Protein AF-A0A6N8NT09-F1 (afdb_monomer_lite)

Foldseek 3Di:
DPVCPPDNPQLQLVLLLLLLVLLV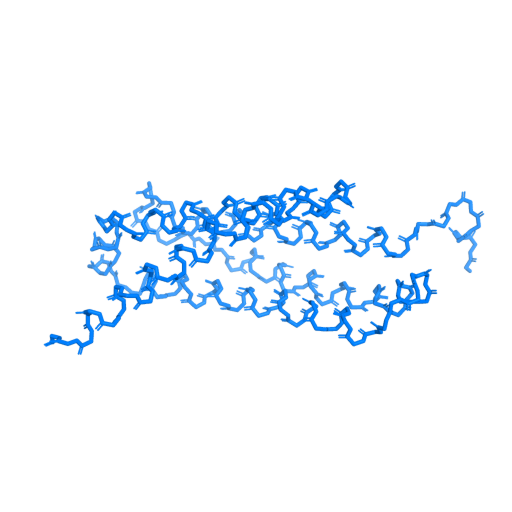LLLVLLCQLLPLPDQAGDDCVVSLVVSLVSLVVSLVSLVSNCVRVVPDSVVVVVVSVVSNVSSVVSVVVSCQCRVDSVSVVVCSPDPLNVVVSVLVSVLSVLSSVCSNVVNCVSNVVCVVVVVVSVVVVVVVVVVVVVD

Sequence (163 aa):
MLFTGIWPQRAFIHWRIQLAKSLTEYNRVYQSAFSPNLLERPRLESHLQKLLTDAVKMRGLIAPASKETRIPKSIYEGIQTINRNLVCMLELQINAYWATRPSHFVLLNAQKLRDTQHMMRQILLSLVHALYEGNPQPVFANTEKLNDAVEELRQLLNNHHDL

Radius of gyration: 18.52 Å; chains: 1; bounding box: 38×37×59 Å

Secondary structure (DSSP, 8-state):
--TTSS----HHHHHHHHHHHHHHHHHHHHHHHT-TT-SS----HHHHHHHHHHHHHHGGGHHHHHHHH---HHHHHHHHHHHHHHHHHHHHHHHHHTS-HHHHHHHHH-HHHHHHHHHHHHHHHHHHHHHHH---HHHHHHHHHHHHHHHHHHHHHHHTT--

pLDDT: mean 83.49, std 13.19, range [39.84, 96.25]

Structure (mmCIF, N/CA/C/O backbone):
data_AF-A0A6N8NT09-F1
#
_entry.id   AF-A0A6N8NT09-F1
#
loop_
_atom_site.group_PDB
_atom_site.id
_atom_site.type_symbol
_atom_site.label_atom_id
_atom_site.label_alt_id
_atom_site.label_comp_id
_atom_site.label_asym_id
_atom_site.label_entity_id
_atom_site.label_seq_id
_atom_site.pdbx_PDB_ins_code
_atom_site.Cartn_x
_atom_site.Cartn_y
_atom_site.Cartn_z
_atom_site.occupancy
_atom_site.B_iso_or_equiv
_atom_site.auth_seq_id
_atom_site.auth_comp_id
_atom_site.auth_asym_id
_atom_site.auth_atom_id
_atom_site.pdbx_PDB_model_num
ATOM 1 N N . MET A 1 1 ? 2.120 9.663 -33.295 1.00 49.56 1 MET A N 1
ATOM 2 C CA . MET A 1 1 ? 2.899 9.757 -32.037 1.00 49.56 1 MET A CA 1
ATOM 3 C C . MET A 1 1 ? 3.827 10.977 -32.090 1.00 49.56 1 MET A C 1
ATOM 5 O O . MET A 1 1 ? 5.020 10.815 -32.279 1.00 49.56 1 MET A O 1
ATOM 9 N N . LEU A 1 2 ? 3.292 12.200 -31.983 1.00 46.50 2 LEU A N 1
ATOM 10 C CA . LEU A 1 2 ? 4.071 13.449 -32.136 1.00 46.50 2 LEU A CA 1
ATOM 11 C C . LEU A 1 2 ? 4.370 14.173 -30.808 1.00 46.50 2 LEU A C 1
ATOM 13 O O . LEU A 1 2 ? 5.172 15.096 -30.780 1.00 46.50 2 LEU A O 1
ATOM 17 N N . PHE A 1 3 ? 3.803 13.717 -29.686 1.00 40.66 3 PHE A N 1
ATOM 18 C CA . PHE A 1 3 ? 4.023 14.319 -28.362 1.00 40.66 3 PHE A CA 1
ATOM 19 C C . PHE A 1 3 ? 5.158 13.677 -27.543 1.00 40.66 3 PHE A C 1
ATOM 21 O O . PHE A 1 3 ? 5.385 14.064 -26.404 1.00 40.66 3 PHE A O 1
ATOM 28 N N . THR A 1 4 ? 5.914 12.731 -28.110 1.00 54.22 4 THR A N 1
ATOM 29 C CA . THR A 1 4 ? 7.105 12.146 -27.459 1.00 54.22 4 THR A CA 1
ATOM 30 C C . THR A 1 4 ? 8.398 12.920 -27.744 1.00 54.22 4 THR A C 1
ATOM 32 O O . THR A 1 4 ? 9.451 12.520 -27.260 1.00 54.22 4 THR A O 1
ATOM 35 N N . GLY A 1 5 ? 8.341 13.996 -28.541 1.00 42.81 5 GLY A N 1
ATOM 36 C CA . GLY A 1 5 ? 9.525 14.721 -29.019 1.00 42.81 5 GLY A CA 1
ATOM 37 C C . GLY A 1 5 ? 9.899 15.992 -28.251 1.00 42.81 5 GLY A C 1
ATOM 38 O O . GLY A 1 5 ? 11.040 16.420 -28.352 1.00 42.81 5 GLY A O 1
ATOM 39 N N . ILE A 1 6 ? 8.981 16.601 -27.489 1.00 52.00 6 ILE A N 1
ATOM 40 C CA . ILE A 1 6 ? 9.226 17.932 -26.890 1.00 52.00 6 ILE A CA 1
ATOM 41 C C . ILE A 1 6 ? 9.516 17.851 -25.385 1.00 52.00 6 ILE A C 1
ATOM 43 O O . ILE A 1 6 ? 10.231 18.691 -24.861 1.00 52.00 6 ILE A O 1
ATOM 47 N N . TRP A 1 7 ? 9.081 16.787 -24.708 1.00 44.59 7 TRP A N 1
ATOM 48 C CA . TRP A 1 7 ? 9.544 16.402 -23.372 1.00 44.59 7 TRP A CA 1
ATOM 49 C C . TRP A 1 7 ? 9.287 14.897 -23.232 1.00 44.59 7 TRP A C 1
ATOM 51 O O . TRP A 1 7 ? 8.123 14.505 -23.113 1.00 44.59 7 TRP A O 1
ATOM 61 N N . PRO A 1 8 ? 10.298 14.012 -23.275 1.00 51.16 8 PRO A N 1
ATOM 62 C CA . PRO A 1 8 ? 10.059 12.628 -22.911 1.00 51.16 8 PRO A CA 1
ATOM 63 C C . PRO A 1 8 ? 9.730 12.637 -21.418 1.00 51.16 8 PRO A C 1
ATOM 65 O O . PRO A 1 8 ? 10.624 12.756 -20.581 1.00 51.16 8 PRO A O 1
ATOM 68 N N . GLN A 1 9 ? 8.443 12.568 -21.062 1.00 60.38 9 GLN A N 1
ATOM 69 C CA . GLN A 1 9 ? 8.066 12.221 -19.698 1.00 60.38 9 GLN A CA 1
ATOM 70 C C . GLN A 1 9 ? 8.727 10.876 -19.418 1.00 60.38 9 GLN A C 1
ATOM 72 O O . GLN A 1 9 ? 8.318 9.850 -19.962 1.00 60.38 9 GLN A O 1
ATOM 77 N N . ARG A 1 10 ? 9.808 10.909 -18.636 1.00 84.00 10 ARG A N 1
ATOM 78 C CA . ARG A 1 10 ? 10.572 9.726 -18.259 1.00 84.00 10 ARG A CA 1
ATOM 79 C C . ARG A 1 10 ? 9.601 8.731 -17.643 1.00 84.00 10 ARG A C 1
ATOM 81 O O . ARG A 1 10 ? 8.986 9.020 -16.613 1.00 84.00 10 ARG A O 1
ATOM 88 N N . ALA A 1 11 ? 9.419 7.593 -18.303 1.00 89.00 11 ALA A N 1
ATOM 89 C CA . ALA A 1 11 ? 8.453 6.580 -17.910 1.00 89.00 11 ALA A CA 1
ATOM 90 C C . ALA A 1 11 ? 8.736 6.093 -16.489 1.00 89.00 11 ALA A C 1
ATOM 92 O O . ALA A 1 11 ? 7.806 5.857 -15.720 1.00 89.00 11 ALA A O 1
ATOM 93 N N . PHE A 1 12 ? 10.015 6.032 -16.111 1.00 90.06 12 PHE A N 1
ATOM 94 C CA . PHE A 1 12 ? 10.424 5.721 -14.749 1.00 90.06 12 PHE A CA 1
ATOM 95 C C . PHE A 1 12 ? 9.987 6.774 -13.724 1.00 90.06 12 PHE A C 1
ATOM 97 O O . PHE A 1 12 ? 9.452 6.418 -12.673 1.00 90.06 12 PHE A O 1
ATOM 104 N N . ILE A 1 13 ? 10.173 8.064 -14.023 1.00 90.94 13 ILE A N 1
ATOM 105 C CA . ILE A 1 13 ? 9.741 9.154 -13.134 1.00 90.94 13 ILE A CA 1
ATOM 106 C C . ILE A 1 13 ? 8.218 9.136 -12.997 1.00 90.94 13 ILE A C 1
ATOM 108 O O . ILE A 1 13 ? 7.698 9.218 -11.885 1.00 90.94 13 ILE A O 1
ATOM 112 N N . HIS A 1 14 ? 7.497 8.958 -14.105 1.00 91.31 14 HIS A N 1
ATOM 113 C CA . HIS A 1 14 ? 6.042 8.868 -14.075 1.00 91.31 14 HIS A CA 1
ATOM 114 C C . HIS A 1 14 ? 5.566 7.669 -13.243 1.00 91.31 14 HIS A C 1
ATOM 116 O O . HIS A 1 14 ? 4.681 7.828 -12.403 1.00 91.31 14 HIS A O 1
ATOM 122 N N . TRP A 1 15 ? 6.186 6.497 -13.409 1.00 93.56 15 TRP A N 1
ATOM 123 C CA . TRP A 1 15 ? 5.866 5.303 -12.624 1.00 93.56 15 TRP A CA 1
ATOM 124 C C . TRP A 1 15 ? 6.101 5.527 -11.124 1.00 93.56 15 TRP A C 1
ATOM 126 O O . TRP A 1 15 ? 5.220 5.233 -10.317 1.00 93.56 15 TRP A O 1
ATOM 136 N N . ARG A 1 16 ? 7.238 6.127 -10.747 1.00 93.12 16 ARG A N 1
ATOM 137 C CA . ARG A 1 16 ? 7.547 6.470 -9.349 1.00 93.12 16 ARG A CA 1
ATOM 138 C C . ARG A 1 16 ? 6.539 7.444 -8.745 1.00 93.12 16 ARG A C 1
ATOM 140 O O . ARG A 1 16 ? 6.078 7.222 -7.630 1.00 93.12 16 ARG A O 1
ATOM 147 N N . ILE A 1 17 ? 6.172 8.493 -9.481 1.00 92.62 17 ILE A N 1
ATOM 148 C CA . ILE A 1 17 ? 5.176 9.476 -9.033 1.00 92.62 17 ILE A CA 1
ATOM 149 C C . ILE A 1 17 ? 3.800 8.819 -8.878 1.00 92.62 17 ILE A C 1
ATOM 151 O O . ILE A 1 17 ? 3.100 9.106 -7.910 1.00 92.62 17 ILE A O 1
ATOM 155 N N . GLN A 1 18 ? 3.396 7.935 -9.797 1.00 93.19 18 GLN A N 1
ATOM 156 C CA . GLN A 1 18 ? 2.137 7.200 -9.652 1.00 93.19 18 GLN A CA 1
ATOM 157 C C . GLN A 1 18 ? 2.155 6.294 -8.416 1.00 93.19 18 GLN A C 1
ATOM 159 O O . GLN A 1 18 ? 1.188 6.306 -7.659 1.00 93.19 18 GLN A O 1
ATOM 164 N N . LEU A 1 19 ? 3.267 5.602 -8.144 1.00 94.50 19 LEU A N 1
ATOM 165 C CA . LEU A 1 19 ? 3.412 4.789 -6.934 1.00 94.50 19 LEU A CA 1
ATOM 166 C C . LEU A 1 19 ? 3.325 5.641 -5.661 1.00 94.50 19 LEU A C 1
ATOM 168 O O . LEU A 1 19 ? 2.614 5.279 -4.726 1.00 94.50 19 LEU A O 1
ATOM 172 N N . ALA A 1 20 ? 3.990 6.799 -5.643 1.00 94.06 20 ALA A N 1
ATOM 173 C CA . ALA A 1 20 ? 3.922 7.735 -4.523 1.00 94.06 20 ALA A CA 1
ATOM 174 C C . ALA A 1 20 ? 2.487 8.237 -4.291 1.00 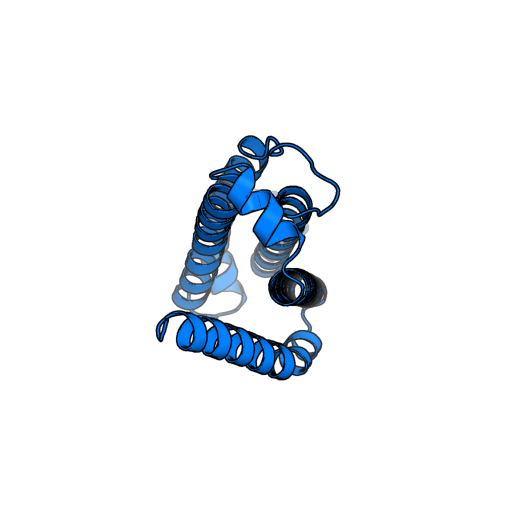94.06 20 ALA A C 1
ATOM 176 O O . ALA A 1 20 ? 2.025 8.300 -3.151 1.00 94.06 20 ALA A O 1
ATOM 177 N N . LYS A 1 21 ? 1.746 8.542 -5.366 1.00 93.94 21 LYS A N 1
ATOM 178 C CA . LYS A 1 21 ? 0.324 8.910 -5.287 1.00 93.94 21 LYS A CA 1
ATOM 179 C C . LYS A 1 21 ? -0.522 7.771 -4.719 1.00 93.94 21 LYS A C 1
ATOM 181 O O . LYS A 1 21 ? -1.302 8.025 -3.808 1.00 93.94 21 LYS A O 1
ATOM 186 N N . SER A 1 22 ? -0.334 6.531 -5.179 1.00 93.56 22 SER A N 1
ATOM 187 C CA . SER A 1 22 ? -1.036 5.364 -4.625 1.00 93.56 22 SER A CA 1
ATOM 188 C C . SER A 1 22 ? -0.769 5.190 -3.129 1.00 93.56 22 SER A C 1
ATOM 190 O O . SER A 1 22 ? -1.715 5.029 -2.366 1.00 93.56 22 SER A O 1
ATOM 192 N N . LEU A 1 23 ? 0.487 5.294 -2.680 1.00 93.56 23 LEU A N 1
ATOM 193 C CA . LEU A 1 23 ? 0.823 5.201 -1.252 1.00 93.56 23 LEU A CA 1
ATOM 194 C C . LEU A 1 23 ? 0.286 6.385 -0.430 1.00 93.56 23 LEU A C 1
ATOM 196 O O . LEU A 1 23 ? -0.103 6.209 0.724 1.00 93.56 23 LEU A O 1
ATOM 200 N N . THR A 1 24 ? 0.214 7.582 -1.019 1.00 94.69 24 THR A N 1
ATOM 201 C CA . THR A 1 24 ? -0.407 8.753 -0.376 1.00 94.69 24 THR A CA 1
ATOM 202 C C . THR A 1 24 ? -1.895 8.514 -0.136 1.00 94.69 24 THR A C 1
ATOM 204 O O . THR A 1 24 ? -2.389 8.724 0.971 1.00 94.69 24 THR A O 1
ATOM 207 N N . GLU A 1 25 ? -2.608 8.042 -1.159 1.00 94.62 25 GLU A N 1
ATOM 208 C CA . GLU A 1 25 ? -4.033 7.727 -1.058 1.00 94.62 25 GLU A CA 1
ATOM 209 C C . GLU A 1 25 ? -4.277 6.542 -0.115 1.00 94.62 25 GLU A C 1
ATOM 211 O O . GLU A 1 25 ? -5.193 6.596 0.700 1.00 94.62 25 GLU A O 1
ATOM 216 N N . TYR A 1 26 ? -3.409 5.526 -0.127 1.00 93.88 26 TYR A N 1
ATOM 217 C CA . TYR A 1 26 ? -3.443 4.431 0.842 1.00 93.88 26 TYR A CA 1
ATOM 218 C C . TYR A 1 26 ? -3.364 4.953 2.281 1.00 93.88 26 TYR A C 1
ATOM 220 O O . TYR A 1 26 ? -4.203 4.614 3.111 1.00 93.88 26 TYR A O 1
ATOM 228 N N . ASN A 1 27 ? -2.396 5.825 2.576 1.00 93.69 27 ASN A N 1
ATOM 229 C CA . ASN A 1 27 ? -2.237 6.406 3.908 1.00 93.69 27 ASN A CA 1
ATOM 230 C C . ASN A 1 27 ? -3.457 7.246 4.327 1.00 93.69 27 ASN A C 1
ATOM 232 O O . ASN A 1 27 ? -3.848 7.217 5.492 1.00 93.69 27 ASN A O 1
ATOM 236 N N . ARG A 1 28 ? -4.093 7.960 3.387 1.00 93.81 28 ARG A N 1
ATOM 237 C CA . ARG A 1 28 ? -5.342 8.697 3.645 1.00 93.81 28 ARG A CA 1
ATOM 238 C C . ARG A 1 28 ? -6.491 7.757 3.988 1.00 93.81 28 ARG A C 1
ATOM 240 O O . ARG A 1 28 ? -7.135 7.958 5.011 1.00 93.81 28 ARG A O 1
ATOM 247 N N . VAL A 1 29 ? -6.710 6.712 3.189 1.00 94.56 29 VAL A N 1
ATOM 248 C CA . VAL A 1 29 ? -7.753 5.710 3.462 1.00 94.56 29 VAL A CA 1
ATOM 249 C C . VAL A 1 29 ? -7.489 5.019 4.799 1.00 94.56 29 VAL A C 1
ATOM 251 O O . VAL A 1 29 ? -8.411 4.883 5.594 1.00 94.56 29 VAL A O 1
ATOM 254 N N . TYR A 1 30 ? -6.236 4.666 5.095 1.00 92.81 30 TYR A N 1
ATOM 255 C CA . TYR A 1 30 ? -5.834 4.091 6.379 1.00 92.81 30 TYR A CA 1
ATOM 256 C C . TYR A 1 30 ? -6.167 5.021 7.557 1.00 92.81 30 TYR A C 1
ATOM 258 O O . TYR A 1 30 ? -6.786 4.604 8.531 1.00 92.81 30 TYR A O 1
ATOM 266 N N . GLN A 1 31 ? -5.806 6.305 7.464 1.00 91.25 31 GLN A N 1
ATOM 267 C CA . GLN A 1 31 ? -6.133 7.312 8.481 1.00 91.25 31 GLN A CA 1
ATOM 268 C C . GLN A 1 31 ? -7.633 7.467 8.686 1.00 91.25 31 GLN A C 1
ATOM 270 O O . GLN A 1 31 ? -8.100 7.493 9.822 1.00 91.25 31 GLN A O 1
ATOM 275 N N . SER A 1 32 ? -8.381 7.567 7.589 1.00 92.25 32 SER A N 1
ATOM 276 C CA . SER A 1 32 ? -9.829 7.694 7.639 1.00 92.25 32 SER A CA 1
ATOM 277 C C . SER A 1 32 ? -10.476 6.443 8.214 1.00 92.25 32 SER A C 1
ATOM 279 O O . SER A 1 32 ? -11.413 6.570 8.985 1.00 92.25 32 SER A O 1
ATOM 281 N N . ALA A 1 33 ? -9.988 5.246 7.897 1.00 91.12 33 ALA A N 1
ATOM 282 C CA . ALA A 1 33 ? -10.617 4.013 8.347 1.00 91.12 33 ALA A CA 1
ATOM 283 C C . ALA A 1 33 ? -10.402 3.702 9.832 1.00 91.12 33 ALA A C 1
ATOM 285 O O . ALA A 1 33 ? -11.283 3.111 10.450 1.00 91.12 33 ALA A O 1
ATOM 286 N N . PHE A 1 34 ? -9.252 4.092 10.390 1.00 88.88 34 PHE A N 1
ATOM 287 C CA . PHE A 1 34 ? -8.850 3.776 11.767 1.00 88.88 34 PHE A CA 1
ATOM 288 C C . PHE A 1 34 ? -8.781 5.015 12.669 1.00 88.88 34 PHE A C 1
ATOM 290 O O . PHE A 1 34 ? -8.046 5.039 13.656 1.00 88.88 34 PHE A O 1
ATOM 297 N N . SER A 1 35 ? -9.502 6.080 12.317 1.00 86.50 35 SER A N 1
ATOM 298 C CA . SER A 1 35 ? -9.548 7.288 13.138 1.00 86.50 35 SER A CA 1
ATOM 299 C C . SER A 1 35 ? -10.273 7.010 14.463 1.00 86.50 35 SER A C 1
ATOM 301 O O . SER A 1 35 ? -11.405 6.519 14.436 1.00 86.50 35 SER A O 1
ATOM 303 N N . PRO A 1 36 ? -9.693 7.385 15.620 1.00 81.25 36 PRO A N 1
ATOM 304 C CA . PRO A 1 36 ? -10.329 7.181 16.922 1.00 81.25 36 PRO A CA 1
ATOM 305 C C . PRO A 1 36 ? -11.589 8.037 17.112 1.00 81.25 36 PRO A C 1
ATOM 307 O O . PRO A 1 36 ? -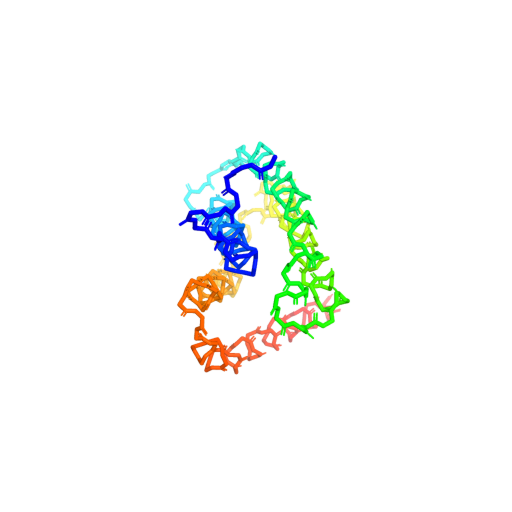12.392 7.768 17.998 1.00 81.25 36 PRO A O 1
ATOM 310 N N . ASN A 1 37 ? -11.779 9.058 16.271 1.00 84.06 37 ASN A N 1
ATOM 311 C CA . ASN A 1 37 ? -12.910 9.981 16.348 1.00 84.06 37 ASN A CA 1
ATOM 312 C C . ASN A 1 37 ? -14.152 9.480 15.591 1.00 84.06 37 ASN A C 1
ATOM 314 O O . ASN A 1 37 ? -15.140 10.205 15.491 1.00 84.06 37 ASN A O 1
ATOM 318 N N . LEU A 1 38 ? -14.106 8.276 15.011 1.00 83.06 38 LEU A N 1
ATOM 319 C CA . LEU A 1 38 ? -15.224 7.708 14.266 1.00 83.06 38 LEU A CA 1
ATOM 320 C C . LEU A 1 38 ? -16.055 6.763 15.134 1.00 83.06 38 LEU A C 1
ATOM 322 O O . LEU A 1 38 ? -15.561 5.782 15.691 1.00 83.06 38 LEU A O 1
ATOM 326 N N . LEU A 1 39 ? -17.353 7.053 15.192 1.00 79.38 39 LEU A N 1
ATOM 327 C CA . LEU A 1 39 ? -18.350 6.215 15.860 1.00 79.38 39 LEU A CA 1
ATOM 328 C C . LEU A 1 39 ? -18.942 5.157 14.921 1.00 79.38 39 LEU A C 1
ATOM 330 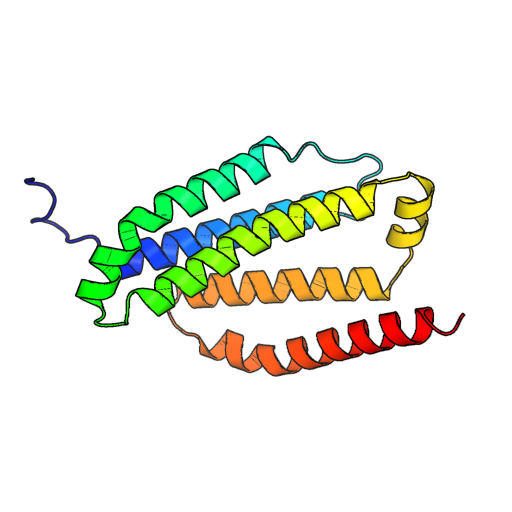O O . LEU A 1 39 ? -19.385 4.106 15.380 1.00 79.38 39 LEU A O 1
ATOM 334 N N . GLU A 1 40 ? -18.931 5.429 13.616 1.00 85.19 40 GLU A N 1
ATOM 335 C CA . GLU A 1 40 ? -19.490 4.574 12.573 1.00 85.19 40 GLU A CA 1
ATOM 336 C C . GLU A 1 40 ? -18.473 4.343 11.456 1.00 85.19 40 GLU A C 1
ATOM 338 O O . GLU A 1 40 ? -17.590 5.172 11.213 1.00 85.19 40 GLU A O 1
ATOM 343 N N . ARG A 1 41 ? -18.627 3.213 10.754 1.00 89.06 41 ARG A N 1
ATOM 344 C CA . ARG A 1 41 ? -17.748 2.830 9.650 1.00 89.06 41 ARG A CA 1
ATOM 345 C C . ARG A 1 41 ? -17.817 3.878 8.528 1.00 89.06 41 ARG A C 1
ATOM 347 O O . ARG A 1 41 ? -18.899 4.117 7.985 1.00 89.06 41 ARG A O 1
ATOM 354 N N . PRO A 1 42 ? -16.680 4.456 8.110 1.00 91.31 42 PRO A N 1
ATOM 355 C CA . PRO A 1 42 ? -16.648 5.382 6.986 1.00 91.31 42 PRO A CA 1
ATOM 356 C C . PRO A 1 42 ? -16.875 4.645 5.657 1.00 91.31 42 PRO A C 1
ATOM 358 O O . PRO A 1 42 ? -16.421 3.516 5.468 1.00 91.31 42 PRO A O 1
ATOM 361 N N . ARG A 1 43 ? -17.541 5.308 4.704 1.00 92.12 43 ARG A N 1
ATOM 362 C CA . ARG A 1 43 ? -17.736 4.798 3.335 1.00 92.12 43 ARG A CA 1
ATOM 363 C C . ARG A 1 43 ? -16.467 5.018 2.512 1.00 92.12 43 ARG A C 1
ATOM 365 O O . ARG A 1 43 ? -16.172 6.144 2.111 1.00 92.12 43 ARG A O 1
ATOM 372 N N . LEU A 1 44 ? -15.702 3.955 2.283 1.00 94.12 44 LEU A N 1
ATOM 373 C CA . LEU A 1 44 ? -14.376 4.003 1.648 1.00 94.12 44 LEU A CA 1
ATOM 374 C C . LEU A 1 44 ? -14.284 3.160 0.369 1.00 94.12 44 LEU A C 1
ATOM 376 O O . LEU A 1 44 ? -13.241 3.140 -0.279 1.00 94.12 44 LEU A O 1
ATOM 380 N N . GLU A 1 45 ? -15.374 2.512 -0.036 1.00 92.88 45 GLU A N 1
ATOM 381 C CA . GLU A 1 45 ? -15.431 1.561 -1.150 1.00 92.88 45 GLU A CA 1
ATOM 382 C C . GLU A 1 45 ? -14.968 2.200 -2.467 1.00 92.88 45 GLU A C 1
ATOM 384 O O . GLU A 1 45 ? -14.144 1.637 -3.187 1.00 92.88 45 GLU A O 1
ATOM 389 N N . SER A 1 46 ? -15.414 3.428 -2.749 1.00 93.44 46 SER A N 1
ATOM 390 C CA . SER A 1 46 ? -15.003 4.176 -3.944 1.00 93.44 46 SER A CA 1
ATOM 391 C C . SER A 1 46 ? -13.511 4.526 -3.945 1.00 93.44 46 SER A C 1
ATOM 393 O O . SER A 1 46 ? -12.874 4.524 -5.001 1.00 93.44 46 SER A O 1
ATOM 395 N N . HIS A 1 47 ? -12.927 4.786 -2.773 1.00 94.25 47 HIS A N 1
ATOM 396 C CA . HIS A 1 47 ? -11.506 5.101 -2.626 1.00 94.25 47 HIS A CA 1
ATOM 397 C C . HIS A 1 47 ? -10.642 3.848 -2.810 1.00 94.25 47 HIS A C 1
ATOM 399 O O . HIS A 1 47 ? -9.638 3.898 -3.521 1.00 94.25 47 HIS A O 1
ATOM 405 N N . LEU A 1 48 ? -11.064 2.711 -2.248 1.00 94.00 48 LEU A N 1
ATOM 406 C CA . LEU A 1 48 ? -10.416 1.410 -2.449 1.00 94.00 48 LEU A CA 1
ATOM 407 C C . LEU 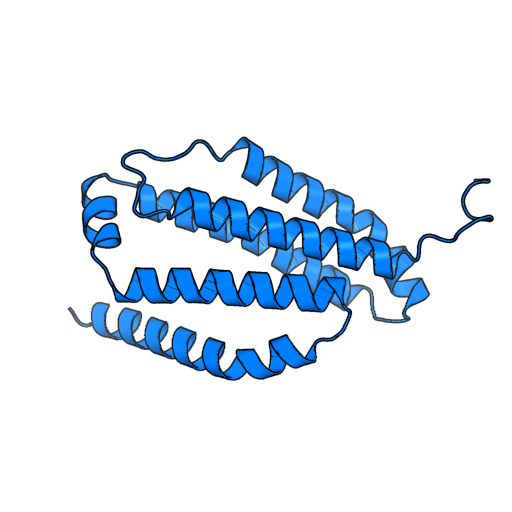A 1 48 ? -10.484 0.974 -3.922 1.00 94.00 48 LEU A C 1
ATOM 409 O O . LEU A 1 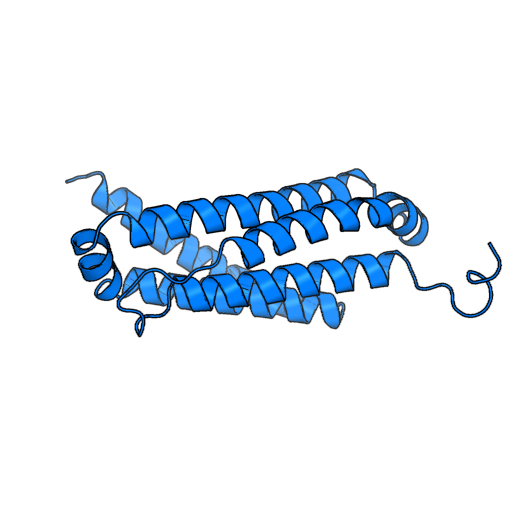48 ? -9.470 0.588 -4.507 1.00 94.00 48 LEU A O 1
ATOM 413 N N . GLN A 1 49 ? -11.645 1.126 -4.565 1.00 94.31 49 GLN A N 1
ATOM 414 C CA . GLN A 1 49 ? -11.809 0.826 -5.989 1.00 94.31 49 GLN A CA 1
ATOM 415 C C . GLN A 1 49 ? -10.920 1.716 -6.868 1.00 94.31 49 GLN A C 1
ATOM 417 O O . GLN A 1 49 ? -10.312 1.238 -7.834 1.00 94.31 49 GLN A O 1
ATOM 422 N N . LYS A 1 50 ? -10.807 3.007 -6.534 1.00 94.19 50 LYS A N 1
ATOM 423 C CA . LYS A 1 50 ? -9.909 3.937 -7.223 1.00 94.19 50 LYS A CA 1
ATOM 424 C C . LYS A 1 50 ? -8.443 3.527 -7.061 1.00 94.19 50 LYS A C 1
ATOM 426 O O . LYS A 1 50 ? -7.740 3.456 -8.066 1.00 94.19 50 LYS A O 1
ATOM 431 N N . LEU A 1 51 ? -8.006 3.181 -5.846 1.00 94.00 51 LEU A N 1
ATOM 432 C CA . LEU A 1 51 ? -6.654 2.675 -5.571 1.00 94.00 51 LEU A CA 1
ATOM 433 C C . LEU A 1 51 ? -6.314 1.444 -6.423 1.00 94.00 51 LEU A C 1
ATOM 435 O O . LEU A 1 51 ? -5.263 1.414 -7.066 1.00 94.00 51 LEU A O 1
ATOM 439 N N . LEU A 1 52 ? -7.217 0.459 -6.491 1.00 93.25 52 LEU A N 1
ATOM 440 C CA . LEU A 1 52 ? -7.041 -0.725 -7.340 1.00 93.25 52 LEU A CA 1
ATOM 441 C C . LEU A 1 52 ? -6.970 -0.361 -8.827 1.00 93.25 52 LEU A C 1
ATOM 443 O O . LEU A 1 52 ? -6.110 -0.862 -9.553 1.00 93.25 52 LEU A O 1
ATOM 447 N N . THR A 1 53 ? -7.857 0.523 -9.282 1.00 93.88 53 THR A N 1
ATOM 448 C CA . THR A 1 53 ? -7.909 0.971 -10.679 1.00 93.88 53 THR A CA 1
ATOM 449 C C . THR A 1 53 ? -6.613 1.669 -11.085 1.00 93.88 53 THR A C 1
ATOM 451 O O . THR A 1 53 ? -6.052 1.378 -12.144 1.00 93.88 53 THR A O 1
ATOM 454 N N . ASP A 1 54 ? -6.109 2.565 -10.241 1.00 91.75 54 ASP A N 1
ATOM 455 C CA . ASP A 1 54 ? -4.873 3.299 -10.498 1.00 91.75 54 ASP A CA 1
ATOM 456 C C . ASP A 1 54 ? -3.657 2.363 -10.459 1.00 91.75 54 ASP A C 1
ATOM 458 O O . ASP A 1 54 ? -2.807 2.431 -11.351 1.00 91.75 54 ASP A O 1
ATOM 462 N N . ALA A 1 55 ? -3.631 1.395 -9.536 1.00 90.44 55 ALA A N 1
ATOM 463 C CA . ALA A 1 55 ? -2.618 0.345 -9.532 1.00 90.44 55 ALA A CA 1
ATOM 464 C C . ALA A 1 55 ? -2.630 -0.465 -10.845 1.00 90.44 55 ALA A C 1
ATOM 466 O O . ALA A 1 55 ? -1.573 -0.739 -11.406 1.00 90.44 55 ALA A O 1
ATOM 467 N N . VAL A 1 56 ? -3.795 -0.820 -11.397 1.00 90.56 56 VAL A N 1
ATOM 468 C CA . VAL A 1 56 ? -3.865 -1.524 -12.694 1.00 90.56 56 VAL A CA 1
ATOM 469 C C . VAL A 1 56 ? -3.316 -0.662 -13.836 1.00 90.56 56 VAL A C 1
ATOM 471 O O . VAL A 1 56 ? -2.543 -1.165 -14.655 1.00 90.56 56 VAL A O 1
ATOM 474 N N . LYS A 1 57 ? -3.652 0.635 -13.877 1.00 89.62 57 LYS A N 1
ATOM 475 C CA . LYS A 1 57 ? -3.163 1.570 -14.909 1.00 89.62 57 LYS A CA 1
ATOM 476 C C . LYS A 1 57 ? -1.638 1.710 -14.901 1.00 89.62 57 LYS A C 1
ATOM 478 O O . LYS A 1 57 ? -1.032 1.768 -15.972 1.00 89.62 57 LYS A O 1
ATOM 483 N N . MET A 1 58 ? -1.011 1.685 -13.722 1.00 90.44 58 MET A N 1
ATOM 484 C CA . MET A 1 58 ? 0.451 1.752 -13.575 1.00 90.44 58 MET A CA 1
ATOM 485 C C . MET A 1 58 ? 1.195 0.642 -14.329 1.00 90.44 58 MET A C 1
ATOM 487 O O . MET A 1 58 ? 2.345 0.840 -14.728 1.00 90.44 58 MET A O 1
ATOM 491 N N . ARG A 1 59 ? 0.549 -0.506 -14.590 1.00 91.12 59 ARG A N 1
ATOM 492 C CA . ARG A 1 59 ? 1.160 -1.624 -15.327 1.00 91.12 59 ARG A CA 1
ATOM 493 C C . ARG A 1 59 ? 1.657 -1.215 -16.716 1.00 91.12 59 ARG A C 1
ATOM 495 O O . ARG A 1 59 ? 2.681 -1.726 -17.166 1.00 91.12 59 ARG A O 1
ATOM 502 N N . GLY A 1 60 ? 0.986 -0.260 -17.365 1.00 91.19 60 GLY A N 1
ATOM 503 C CA . GLY A 1 60 ? 1.390 0.266 -18.673 1.00 91.19 60 GLY A CA 1
ATOM 504 C C . GLY A 1 60 ? 2.761 0.955 -18.672 1.00 91.19 60 GLY A C 1
ATOM 505 O O . GLY A 1 60 ? 3.400 1.049 -19.718 1.00 91.19 60 GLY A O 1
ATOM 506 N N . LEU A 1 61 ? 3.248 1.389 -17.505 1.00 92.94 61 LEU A N 1
ATOM 507 C CA . LEU A 1 61 ? 4.534 2.071 -17.360 1.00 92.94 61 LEU A CA 1
ATOM 508 C C . LEU A 1 61 ? 5.708 1.117 -17.088 1.00 92.94 61 LEU A C 1
ATOM 510 O O . LEU A 1 61 ? 6.855 1.538 -17.217 1.00 92.94 61 LEU A O 1
ATOM 514 N N . ILE A 1 62 ? 5.464 -0.162 -16.770 1.00 93.44 62 ILE A N 1
ATOM 515 C CA . ILE A 1 62 ? 6.527 -1.113 -16.390 1.00 93.44 62 ILE A CA 1
ATOM 516 C C . ILE A 1 62 ? 7.517 -1.347 -17.537 1.00 93.44 62 ILE A C 1
ATOM 518 O O . ILE A 1 62 ? 8.726 -1.196 -17.365 1.00 93.44 62 ILE A O 1
ATOM 522 N N . ALA A 1 63 ? 7.019 -1.713 -18.720 1.00 92.88 63 ALA A N 1
ATOM 523 C CA . ALA A 1 63 ? 7.871 -1.985 -19.874 1.00 92.88 63 ALA A CA 1
ATOM 524 C C . ALA A 1 63 ? 8.724 -0.770 -20.300 1.00 92.88 63 ALA A C 1
ATOM 526 O O . ALA A 1 63 ? 9.934 -0.948 -20.472 1.00 92.88 63 ALA A O 1
ATOM 527 N N . PRO A 1 64 ? 8.163 0.449 -20.451 1.00 93.38 64 PRO A N 1
ATOM 528 C CA . PRO A 1 64 ? 8.971 1.611 -20.801 1.00 93.38 64 PRO A CA 1
ATOM 529 C C . PRO A 1 64 ? 9.918 2.044 -19.669 1.00 93.38 64 PRO A C 1
ATOM 531 O O . PRO A 1 64 ? 11.060 2.383 -19.968 1.00 93.38 64 PRO A O 1
ATOM 534 N N . ALA A 1 65 ? 9.517 1.959 -18.392 1.00 92.19 65 ALA A N 1
ATOM 535 C CA . ALA A 1 65 ? 10.406 2.263 -17.265 1.00 92.19 65 ALA A CA 1
ATOM 536 C C . ALA A 1 65 ? 11.597 1.296 -17.191 1.00 92.19 65 ALA A C 1
ATOM 538 O O . ALA A 1 65 ? 12.730 1.735 -17.031 1.00 92.19 65 ALA A O 1
ATOM 539 N N . SER A 1 66 ? 11.362 -0.006 -17.383 1.00 94.00 66 SER A N 1
ATOM 540 C CA . SER A 1 66 ? 12.419 -1.024 -17.422 1.00 94.00 66 SER A CA 1
ATOM 541 C C . SER A 1 66 ? 13.407 -0.793 -18.567 1.00 94.00 66 SER A C 1
ATOM 543 O O . SER A 1 66 ? 14.615 -0.914 -18.375 1.00 94.00 66 SER A O 1
ATOM 545 N N . LYS A 1 67 ? 12.922 -0.396 -19.752 1.00 92.06 67 LYS A N 1
ATOM 546 C CA . LYS A 1 67 ? 13.795 -0.043 -20.882 1.00 92.06 67 LYS A CA 1
ATOM 547 C C . LYS A 1 67 ? 14.650 1.193 -20.582 1.00 92.06 67 LYS A C 1
ATOM 549 O O . LYS A 1 67 ? 15.810 1.234 -20.981 1.00 92.06 67 LYS A O 1
ATOM 554 N N . GLU A 1 68 ? 14.079 2.183 -19.900 1.00 92.38 68 GLU A N 1
ATOM 555 C CA . GLU A 1 68 ? 14.756 3.431 -19.537 1.00 92.38 68 GLU A CA 1
ATOM 556 C C . GLU A 1 68 ? 15.850 3.216 -18.479 1.00 92.38 68 GLU A C 1
ATOM 558 O O . GLU A 1 68 ? 16.966 3.702 -18.641 1.00 92.38 68 GLU A O 1
ATOM 563 N N . THR A 1 69 ? 15.552 2.471 -17.412 1.00 91.00 69 THR A N 1
ATOM 564 C CA . THR A 1 69 ? 16.464 2.278 -16.269 1.00 91.00 69 THR A CA 1
ATOM 565 C C . THR A 1 69 ? 17.387 1.077 -16.408 1.00 91.00 69 THR A C 1
ATOM 567 O O . THR A 1 69 ? 18.344 0.960 -15.648 1.00 91.00 69 THR A O 1
ATOM 570 N N . ARG A 1 70 ? 17.089 0.165 -17.344 1.00 92.69 70 ARG A N 1
ATOM 571 C CA . ARG A 1 70 ? 17.700 -1.171 -17.466 1.00 92.69 70 ARG A CA 1
ATOM 572 C C . ARG A 1 70 ? 17.476 -2.076 -16.247 1.00 92.69 70 ARG A C 1
ATOM 574 O O . ARG A 1 70 ? 18.091 -3.135 -16.155 1.00 92.69 70 ARG A O 1
ATOM 581 N N . ILE A 1 71 ? 16.575 -1.704 -15.336 1.00 93.00 71 ILE A N 1
ATOM 582 C CA . ILE A 1 71 ? 16.151 -2.564 -14.228 1.00 93.00 71 ILE A CA 1
ATOM 583 C C . ILE A 1 71 ? 15.230 -3.664 -14.791 1.00 93.00 71 ILE A C 1
ATOM 585 O O . ILE A 1 71 ? 14.324 -3.352 -15.575 1.00 93.00 71 ILE A O 1
ATOM 589 N N . PRO A 1 72 ? 15.416 -4.943 -14.409 1.00 95.88 72 PRO A N 1
ATOM 590 C CA . PRO A 1 72 ? 14.560 -6.045 -14.845 1.00 95.88 72 PRO A CA 1
ATOM 591 C C . PRO A 1 72 ? 13.064 -5.791 -14.611 1.00 95.88 72 PRO A C 1
ATOM 593 O O . PRO A 1 72 ? 12.658 -5.329 -13.544 1.00 95.88 72 PRO A O 1
ATOM 596 N N . LYS A 1 73 ? 12.222 -6.159 -15.587 1.00 94.75 73 LYS A N 1
ATOM 597 C CA . LYS A 1 73 ? 10.752 -6.039 -15.485 1.00 94.75 73 LYS A CA 1
ATOM 598 C C . LYS A 1 73 ? 10.184 -6.748 -14.253 1.00 94.75 73 LYS A C 1
ATOM 600 O O . LYS A 1 73 ? 9.277 -6.212 -13.626 1.00 94.75 73 LYS A O 1
ATOM 605 N N . SER A 1 74 ? 10.760 -7.892 -13.884 1.00 96.06 74 SER A N 1
ATOM 606 C CA . SER A 1 74 ? 10.347 -8.692 -12.727 1.00 96.06 74 SER A CA 1
ATOM 607 C C . SER A 1 74 ? 10.370 -7.906 -11.413 1.00 96.06 74 SER A C 1
ATOM 609 O O . SER A 1 74 ? 9.510 -8.115 -10.564 1.00 96.06 74 SER A O 1
ATOM 611 N N . ILE A 1 75 ? 11.297 -6.954 -11.253 1.00 95.62 75 ILE A N 1
ATOM 612 C CA . ILE A 1 75 ? 11.369 -6.105 -10.056 1.00 95.62 75 ILE A CA 1
ATOM 613 C C . ILE A 1 75 ? 10.160 -5.168 -10.000 1.00 95.62 75 ILE A C 1
ATOM 615 O O . ILE A 1 75 ? 9.481 -5.085 -8.978 1.00 95.62 75 ILE A O 1
ATOM 619 N N . TYR A 1 76 ? 9.842 -4.501 -11.110 1.00 94.25 76 TYR A N 1
ATOM 620 C CA . TYR A 1 76 ? 8.666 -3.634 -11.194 1.00 94.25 76 TYR A CA 1
ATOM 621 C C . TYR A 1 76 ? 7.360 -4.412 -11.012 1.00 94.25 76 TYR A C 1
ATOM 623 O O . TYR A 1 76 ? 6.450 -3.931 -10.342 1.00 94.25 76 TYR A O 1
ATOM 631 N N . GLU A 1 77 ? 7.263 -5.613 -11.581 1.00 95.56 77 GLU A N 1
ATOM 632 C CA . GLU A 1 77 ? 6.108 -6.501 -11.416 1.00 95.56 77 GLU A CA 1
ATOM 633 C C . GLU A 1 77 ? 5.951 -6.978 -9.966 1.00 95.56 77 GLU A C 1
ATOM 635 O O . GLU A 1 77 ? 4.832 -7.011 -9.448 1.00 95.56 77 GLU A O 1
ATOM 640 N N . GLY A 1 78 ? 7.061 -7.264 -9.281 1.00 96.25 78 GLY A N 1
ATOM 641 C CA . GLY A 1 78 ? 7.076 -7.564 -7.851 1.00 96.25 78 GLY A CA 1
ATOM 642 C C . GLY A 1 78 ? 6.540 -6.399 -7.019 1.00 96.25 78 GLY A C 1
ATOM 643 O O . GLY A 1 78 ? 5.604 -6.573 -6.239 1.00 96.25 78 GLY A O 1
ATOM 644 N N . ILE A 1 79 ? 7.046 -5.183 -7.254 1.00 94.00 79 ILE A N 1
ATOM 645 C CA . ILE A 1 79 ? 6.564 -3.967 -6.576 1.00 94.00 79 ILE A CA 1
ATOM 646 C C . ILE A 1 79 ? 5.076 -3.731 -6.868 1.00 94.00 79 ILE A C 1
ATOM 648 O O . ILE A 1 79 ? 4.302 -3.407 -5.969 1.00 94.00 79 ILE A O 1
ATOM 652 N N . GLN A 1 80 ? 4.649 -3.930 -8.115 1.00 93.12 80 GLN A N 1
ATOM 653 C CA . GLN A 1 80 ? 3.256 -3.780 -8.528 1.00 93.12 80 GLN A CA 1
ATOM 654 C C . GLN A 1 80 ? 2.327 -4.786 -7.832 1.00 93.12 80 GLN A C 1
ATOM 656 O O . GLN A 1 80 ? 1.196 -4.444 -7.478 1.00 93.12 80 GLN A O 1
ATOM 661 N N . THR A 1 81 ? 2.801 -6.015 -7.633 1.00 94.81 81 THR A N 1
ATOM 662 C CA . THR A 1 81 ? 2.079 -7.060 -6.898 1.00 94.81 81 THR A CA 1
ATOM 663 C C . THR A 1 81 ? 1.923 -6.667 -5.434 1.00 94.81 81 THR A C 1
ATOM 665 O O . THR A 1 81 ? 0.809 -6.697 -4.917 1.00 94.81 81 THR A O 1
ATOM 668 N N . ILE A 1 82 ? 3.001 -6.195 -4.797 1.00 93.75 82 ILE A N 1
ATOM 669 C CA . ILE A 1 82 ? 2.958 -5.693 -3.417 1.00 93.75 82 ILE A CA 1
ATOM 670 C C . ILE A 1 82 ? 1.971 -4.524 -3.297 1.00 93.75 82 ILE A C 1
ATOM 672 O O . ILE A 1 82 ? 1.113 -4.555 -2.424 1.00 93.75 82 ILE A O 1
ATOM 676 N N . ASN A 1 83 ? 2.022 -3.538 -4.200 1.00 92.69 83 ASN A N 1
ATOM 677 C CA . ASN A 1 83 ? 1.101 -2.394 -4.200 1.00 92.69 83 ASN A CA 1
ATOM 678 C C . ASN A 1 83 ? -0.373 -2.841 -4.237 1.00 92.69 83 ASN A C 1
ATOM 680 O O . ASN A 1 83 ? -1.183 -2.402 -3.426 1.00 92.69 83 ASN A O 1
ATOM 684 N N . ARG A 1 84 ? -0.726 -3.780 -5.124 1.00 93.44 84 ARG A N 1
ATOM 685 C CA . ARG A 1 84 ? -2.092 -4.328 -5.182 1.00 93.44 84 ARG A CA 1
ATOM 686 C C . ARG A 1 84 ? -2.467 -5.087 -3.911 1.00 93.44 84 ARG A C 1
ATOM 688 O O . ARG A 1 84 ? -3.571 -4.901 -3.407 1.00 93.44 84 ARG A O 1
ATOM 695 N N . ASN A 1 85 ? -1.554 -5.906 -3.392 1.00 93.50 85 ASN A N 1
ATOM 696 C CA . ASN A 1 85 ? -1.784 -6.679 -2.175 1.00 93.50 85 ASN A CA 1
ATOM 697 C C . ASN A 1 85 ? -2.000 -5.773 -0.961 1.00 93.50 85 ASN A C 1
ATOM 699 O O . ASN A 1 85 ? -2.836 -6.098 -0.126 1.00 93.50 85 ASN A O 1
ATOM 703 N N . LEU A 1 86 ? -1.316 -4.625 -0.882 1.00 91.38 86 LEU A N 1
ATOM 704 C CA . LEU A 1 86 ? -1.560 -3.637 0.169 1.00 91.38 86 LEU A CA 1
ATOM 705 C C . LEU A 1 86 ? -3.023 -3.189 0.170 1.00 91.38 86 LEU A C 1
ATOM 707 O O . LEU A 1 86 ? -3.644 -3.187 1.227 1.00 91.38 86 LEU A O 1
ATOM 711 N N . VAL A 1 87 ? -3.607 -2.880 -0.992 1.00 92.12 87 VAL A N 1
ATOM 712 C CA . VAL A 1 87 ? -5.018 -2.458 -1.066 1.00 92.12 87 VAL A CA 1
ATOM 713 C C . VAL A 1 87 ? -5.963 -3.553 -0.562 1.00 92.12 87 VAL A C 1
ATOM 715 O O . VAL A 1 87 ? -6.863 -3.260 0.222 1.00 92.12 87 VAL A O 1
ATOM 718 N N . CYS A 1 88 ? -5.722 -4.813 -0.938 1.00 92.25 88 CYS A N 1
ATOM 719 C CA . CYS A 1 88 ? -6.501 -5.946 -0.429 1.00 92.25 88 CYS A CA 1
ATOM 720 C C . CYS A 1 88 ? -6.337 -6.124 1.091 1.00 92.25 88 CYS A C 1
ATOM 722 O O . CYS A 1 88 ? -7.313 -6.346 1.802 1.00 92.25 88 CYS A O 1
ATOM 724 N N . MET A 1 89 ? -5.109 -6.005 1.605 1.00 91.81 89 MET A N 1
ATOM 725 C CA . MET A 1 89 ? -4.836 -6.091 3.042 1.00 91.81 89 MET A CA 1
ATOM 726 C C . MET A 1 89 ? -5.541 -4.979 3.815 1.00 91.81 89 MET A C 1
ATOM 728 O O . MET A 1 89 ? -6.108 -5.241 4.872 1.00 91.81 89 MET A O 1
ATOM 732 N N . LEU A 1 90 ? -5.559 -3.759 3.277 1.00 92.56 90 LEU A N 1
ATOM 733 C CA . LEU A 1 90 ? -6.287 -2.643 3.865 1.00 92.56 90 LEU A CA 1
ATOM 734 C C . LEU A 1 90 ? -7.783 -2.935 3.938 1.00 92.56 90 LEU A C 1
ATOM 736 O O . LEU A 1 90 ? -8.379 -2.768 4.994 1.00 92.56 90 LEU A O 1
ATOM 740 N N . GLU A 1 91 ? -8.386 -3.420 2.856 1.00 93.25 91 GLU A N 1
ATOM 741 C CA . GLU A 1 91 ? -9.802 -3.794 2.850 1.00 93.25 91 GLU A CA 1
ATOM 742 C C . GLU A 1 91 ? -10.125 -4.846 3.926 1.00 93.25 91 GLU A C 1
ATOM 744 O O . GLU A 1 91 ? -11.079 -4.679 4.690 1.00 93.25 91 GLU A O 1
ATOM 749 N N . LEU A 1 92 ? -9.293 -5.885 4.054 1.00 93.19 92 LEU A N 1
ATOM 750 C CA . LEU A 1 92 ? -9.444 -6.905 5.096 1.00 93.19 92 LEU A CA 1
ATOM 751 C C . LEU A 1 92 ? -9.302 -6.321 6.508 1.00 93.19 92 LEU A C 1
ATOM 753 O O . LEU A 1 92 ? -10.121 -6.623 7.375 1.00 93.19 92 LEU A O 1
ATOM 757 N N . GLN A 1 93 ? -8.308 -5.459 6.742 1.00 90.25 93 GLN A N 1
ATOM 758 C CA . GLN A 1 93 ? -8.102 -4.802 8.037 1.00 90.25 93 GLN A CA 1
ATOM 759 C C . GLN A 1 93 ? -9.284 -3.901 8.415 1.00 90.25 93 GLN A C 1
ATOM 761 O O . GLN A 1 93 ? -9.718 -3.915 9.565 1.00 90.25 93 GLN A O 1
ATOM 766 N N . ILE A 1 94 ? -9.834 -3.149 7.457 1.00 91.50 94 ILE A N 1
ATOM 767 C CA . ILE A 1 94 ? -11.019 -2.306 7.666 1.00 91.50 94 ILE A CA 1
ATOM 768 C C . ILE A 1 94 ? -12.218 -3.178 8.031 1.00 91.50 94 ILE A C 1
ATOM 770 O O . ILE A 1 94 ? -12.921 -2.890 8.999 1.00 91.50 94 ILE A O 1
ATOM 774 N N . ASN A 1 95 ? -12.442 -4.261 7.287 1.00 91.06 95 ASN A N 1
ATOM 775 C CA . ASN A 1 95 ? -13.546 -5.176 7.556 1.00 91.06 95 ASN A CA 1
ATOM 776 C C . ASN A 1 95 ? -13.422 -5.832 8.936 1.00 91.06 95 ASN A C 1
ATOM 778 O O . ASN A 1 95 ? -14.423 -5.921 9.638 1.00 91.06 95 ASN A O 1
ATOM 782 N N . ALA A 1 96 ? -12.216 -6.230 9.349 1.00 88.06 96 ALA A N 1
ATOM 783 C CA . ALA A 1 96 ? -11.973 -6.799 10.671 1.00 88.06 96 ALA A CA 1
ATOM 784 C C . ALA A 1 96 ? -12.202 -5.776 11.796 1.00 88.06 96 ALA A C 1
ATOM 786 O O . ALA A 1 96 ? -12.895 -6.071 12.766 1.00 88.06 96 ALA A O 1
ATOM 787 N N . TYR A 1 97 ? -11.672 -4.560 11.646 1.00 87.19 97 TYR A N 1
ATOM 788 C CA . TYR A 1 97 ? -11.783 -3.500 12.653 1.00 87.19 97 TYR A CA 1
ATOM 789 C C . TYR A 1 97 ? -13.234 -3.057 12.887 1.00 87.19 97 TYR A C 1
ATOM 791 O O . TYR A 1 97 ? -13.640 -2.815 14.020 1.00 87.19 97 TYR A O 1
ATOM 799 N N . TRP A 1 98 ? -14.037 -3.009 11.820 1.00 89.62 98 TRP A N 1
ATOM 800 C CA . TRP A 1 98 ? -15.445 -2.609 11.867 1.00 89.62 98 TRP A CA 1
ATOM 801 C C . TRP A 1 98 ? -16.430 -3.792 11.915 1.00 89.62 98 TRP A C 1
ATOM 803 O O . TRP A 1 98 ? -17.631 -3.576 11.755 1.00 89.62 98 TRP A O 1
ATOM 813 N N . ALA A 1 99 ? -15.963 -5.032 12.120 1.00 87.69 99 ALA A N 1
ATOM 814 C CA . ALA A 1 99 ? -16.799 -6.237 12.028 1.00 87.69 99 ALA A CA 1
ATOM 815 C C . ALA A 1 99 ? -17.963 -6.238 13.033 1.00 87.69 99 ALA A C 1
ATOM 817 O O . ALA A 1 99 ? -19.079 -6.633 12.700 1.00 87.69 99 ALA A O 1
ATOM 818 N N . THR A 1 100 ? -17.714 -5.785 14.266 1.00 78.69 100 THR A N 1
ATOM 819 C CA . THR A 1 100 ? -18.751 -5.615 15.290 1.00 78.69 100 THR A CA 1
ATOM 820 C C . THR A 1 100 ? -18.489 -4.370 16.134 1.00 78.69 100 THR A C 1
ATOM 822 O O . THR A 1 100 ? -17.345 -3.979 16.364 1.00 78.69 100 THR A O 1
ATOM 825 N N . ARG A 1 101 ? -19.560 -3.757 16.652 1.00 75.19 101 ARG A N 1
ATOM 826 C CA . ARG A 1 101 ? -19.463 -2.579 17.528 1.00 75.19 101 ARG A CA 1
ATOM 827 C C . ARG A 1 101 ? -18.667 -2.849 18.822 1.00 75.19 101 ARG A C 1
ATOM 829 O O . ARG A 1 101 ? -17.849 -2.002 19.171 1.00 75.19 101 ARG A O 1
ATOM 836 N N . PRO A 1 102 ? -18.831 -3.993 19.521 1.00 73.12 102 PRO A N 1
ATOM 837 C CA . PRO A 1 102 ? -17.994 -4.321 20.677 1.00 73.12 102 PRO A CA 1
ATOM 838 C C . PRO A 1 102 ? -16.513 -4.491 20.320 1.00 73.12 102 PRO A C 1
ATOM 840 O O . PRO A 1 102 ? -15.662 -3.978 21.040 1.00 73.12 102 PRO A O 1
ATOM 843 N N . SER A 1 103 ? -16.201 -5.148 19.194 1.00 72.69 103 SER A N 1
ATOM 844 C CA . SER A 1 103 ? -14.819 -5.294 18.718 1.00 72.69 103 SER A CA 1
ATOM 845 C C . SER A 1 103 ? -14.175 -3.929 18.468 1.00 72.69 103 SER A C 1
ATOM 847 O O . SER A 1 103 ? -13.094 -3.667 18.991 1.00 72.69 103 SER A O 1
ATOM 849 N N . HIS A 1 104 ? -14.885 -3.016 17.798 1.00 78.56 104 HIS A N 1
ATOM 850 C CA . HIS A 1 104 ? -14.437 -1.633 17.601 1.00 78.56 104 HIS A CA 1
ATOM 851 C C . HIS A 1 104 ? -14.112 -0.925 18.924 1.00 78.56 104 HIS A C 1
ATOM 853 O O . HIS A 1 104 ? -13.036 -0.356 19.068 1.00 78.56 104 HIS A O 1
ATOM 859 N N . PHE A 1 105 ? -14.986 -1.008 19.935 1.00 78.12 105 PHE A N 1
ATOM 860 C CA . PHE A 1 105 ? -14.738 -0.374 21.239 1.00 78.12 105 PHE A CA 1
ATOM 861 C C . PHE A 1 105 ? -13.523 -0.940 21.982 1.00 78.12 105 PHE A C 1
ATOM 863 O O . PHE A 1 105 ? -12.792 -0.184 22.627 1.00 78.12 105 PHE A O 1
ATOM 870 N N . VAL A 1 106 ? -13.285 -2.249 21.896 1.00 78.31 106 VAL A N 1
ATOM 871 C CA . VAL A 1 106 ? -12.082 -2.870 22.468 1.00 78.31 106 VAL A CA 1
ATOM 872 C C . VAL A 1 106 ? -10.834 -2.362 21.741 1.00 78.31 106 VAL A C 1
ATOM 874 O O . VAL A 1 106 ? -9.875 -1.927 22.380 1.00 78.31 106 VAL A O 1
ATOM 877 N N . LEU A 1 107 ? -10.867 -2.335 20.406 1.00 79.56 107 LEU A N 1
ATOM 878 C CA . LEU A 1 107 ? -9.747 -1.897 19.571 1.00 79.56 107 LEU A CA 1
ATOM 879 C C . LEU A 1 107 ? -9.462 -0.394 19.711 1.00 79.56 107 LEU A C 1
ATOM 881 O O . LEU A 1 107 ? -8.298 0.004 19.711 1.00 79.56 107 LEU A O 1
ATOM 885 N N . LEU A 1 108 ? -10.491 0.438 19.905 1.00 77.94 108 LEU A N 1
ATOM 886 C CA . LEU A 1 108 ? -10.347 1.865 20.205 1.00 77.94 108 LEU A CA 1
ATOM 887 C C . LEU A 1 108 ? -9.523 2.103 21.466 1.00 77.94 108 LEU A C 1
ATOM 889 O O . LEU A 1 108 ? -8.777 3.077 21.510 1.00 77.94 108 LEU A O 1
ATOM 893 N N . ASN A 1 109 ? -9.632 1.222 22.464 1.00 78.19 109 ASN A N 1
ATOM 894 C CA . ASN A 1 109 ? -8.923 1.339 23.735 1.00 78.19 109 ASN A CA 1
ATOM 895 C C . ASN A 1 109 ? -7.542 0.663 23.731 1.00 78.19 109 ASN A C 1
ATOM 897 O O . ASN A 1 109 ? -6.713 0.983 24.585 1.00 78.19 109 ASN A O 1
ATOM 901 N N . ALA A 1 110 ? -7.227 -0.158 22.729 1.00 82.06 110 ALA A N 1
ATOM 902 C CA . ALA A 1 110 ? -5.946 -0.847 22.612 1.00 82.06 110 ALA A CA 1
ATOM 903 C C . ALA A 1 110 ? -4.790 0.108 22.241 1.00 82.06 110 ALA A C 1
ATOM 905 O O . ALA A 1 110 ? -4.555 0.409 21.071 1.00 82.06 110 ALA A O 1
ATOM 906 N N . GLN A 1 111 ? -4.019 0.556 23.240 1.00 80.38 111 GLN A N 1
ATOM 907 C CA . GLN A 1 111 ? -2.882 1.476 23.054 1.00 80.38 111 GLN A CA 1
ATOM 908 C C . GLN A 1 111 ? -1.849 0.952 22.044 1.00 80.38 111 GLN A C 1
ATOM 910 O O . GLN A 1 111 ? -1.510 1.661 21.103 1.00 80.38 111 GLN A O 1
ATOM 915 N N . LYS A 1 112 ? -1.436 -0.315 22.160 1.00 78.06 112 LYS A N 1
ATOM 916 C CA . LYS A 1 112 ? -0.429 -0.914 21.264 1.00 78.06 112 LYS A CA 1
ATOM 917 C C . LYS A 1 112 ? -0.873 -0.959 19.799 1.00 78.06 112 LYS A C 1
ATOM 919 O O . LYS A 1 112 ? -0.070 -0.757 18.888 1.00 78.06 112 LYS A O 1
ATOM 924 N N . LEU A 1 113 ? -2.170 -1.177 19.563 1.00 78.50 113 LEU A N 1
ATOM 925 C CA . LEU A 1 113 ? -2.742 -1.121 18.220 1.00 78.50 113 LEU A CA 1
ATOM 926 C C . LEU A 1 113 ? -2.684 0.302 17.662 1.00 78.50 113 LEU A C 1
ATOM 928 O O . LEU A 1 113 ? -2.323 0.481 16.500 1.00 78.50 113 LEU A O 1
ATOM 932 N N . ARG A 1 114 ? -2.990 1.316 18.482 1.00 82.06 114 ARG A N 1
ATOM 933 C CA . ARG A 1 114 ? -2.850 2.719 18.073 1.00 82.06 114 ARG A CA 1
ATOM 934 C C . ARG A 1 114 ? -1.400 3.027 17.719 1.00 82.06 114 ARG A C 1
ATOM 936 O O . ARG A 1 114 ? -1.158 3.526 16.625 1.00 82.06 114 ARG A O 1
ATOM 943 N N . ASP A 1 115 ? -0.442 2.674 18.567 1.00 81.75 115 ASP A N 1
ATOM 944 C CA . ASP A 1 115 ? 0.983 2.935 18.318 1.00 81.75 115 ASP A CA 1
ATOM 945 C C . ASP A 1 115 ? 1.458 2.284 17.012 1.00 81.75 115 ASP A C 1
ATOM 947 O O . ASP A 1 115 ? 2.070 2.938 16.162 1.00 81.75 115 ASP A O 1
ATOM 951 N N . THR A 1 116 ? 1.036 1.043 16.774 1.00 80.81 116 THR A N 1
ATOM 952 C CA . THR A 1 116 ? 1.249 0.340 15.504 1.00 80.81 116 THR A CA 1
ATOM 953 C C . THR A 1 116 ? 0.640 1.083 14.317 1.00 80.81 116 THR A C 1
ATOM 955 O O . THR A 1 116 ? 1.291 1.288 13.290 1.00 80.81 116 THR A O 1
ATOM 958 N N . GLN A 1 117 ? -0.619 1.515 14.431 1.00 84.19 117 GLN A N 1
ATOM 959 C CA . GLN A 1 117 ? -1.293 2.264 13.377 1.00 84.19 117 GLN A CA 1
ATOM 960 C C . GLN A 1 117 ? -0.595 3.599 13.106 1.00 84.19 117 GLN A C 1
ATOM 962 O O . GLN A 1 117 ? -0.464 3.987 11.947 1.00 84.19 117 GLN A O 1
ATOM 967 N N . HIS A 1 118 ? -0.135 4.299 14.145 1.00 85.19 118 HIS A N 1
ATOM 968 C CA . HIS A 1 118 ? 0.659 5.517 14.025 1.00 85.19 118 HIS A CA 1
ATOM 969 C C . HIS A 1 118 ? 1.964 5.250 13.273 1.00 85.19 118 HIS A C 1
ATOM 971 O O . HIS A 1 118 ? 2.287 5.990 12.340 1.00 85.19 118 HIS A O 1
ATOM 977 N N . MET A 1 119 ? 2.671 4.175 13.613 1.00 82.81 119 MET A N 1
ATOM 978 C CA . MET A 1 119 ? 3.922 3.818 12.957 1.00 82.81 119 MET A CA 1
ATOM 979 C C . MET A 1 119 ? 3.733 3.463 11.481 1.00 82.81 119 MET A C 1
ATOM 981 O O . MET A 1 119 ? 4.441 4.001 10.631 1.00 82.81 119 MET A O 1
ATOM 985 N N . MET A 1 120 ? 2.733 2.638 11.156 1.00 84.81 120 MET A N 1
ATOM 986 C CA . MET A 1 120 ? 2.409 2.274 9.772 1.00 84.81 120 MET A CA 1
ATOM 987 C C . MET A 1 120 ? 2.220 3.521 8.896 1.00 84.81 120 MET A C 1
ATOM 989 O O . MET A 1 120 ? 2.773 3.613 7.799 1.00 84.81 120 MET A O 1
ATOM 993 N N . ARG A 1 121 ? 1.513 4.538 9.407 1.00 87.81 121 ARG A N 1
ATOM 994 C CA . ARG A 1 121 ? 1.333 5.818 8.704 1.00 87.81 121 ARG A CA 1
ATOM 995 C C . ARG A 1 121 ? 2.642 6.560 8.462 1.00 87.81 121 ARG A C 1
ATOM 997 O O . ARG A 1 121 ? 2.839 7.093 7.372 1.00 87.81 121 ARG A O 1
ATOM 1004 N N . GLN A 1 122 ? 3.532 6.601 9.452 1.00 86.00 122 GLN A N 1
ATOM 1005 C CA . GLN A 1 122 ? 4.836 7.259 9.317 1.00 86.00 122 GLN A CA 1
ATOM 1006 C C . GLN A 1 122 ? 5.726 6.557 8.289 1.00 86.00 122 GLN A C 1
ATOM 1008 O O . GLN A 1 122 ? 6.427 7.215 7.519 1.00 86.00 122 GLN A O 1
ATOM 1013 N N . ILE A 1 123 ? 5.654 5.231 8.211 1.00 84.81 123 ILE A N 1
ATOM 1014 C CA . ILE A 1 123 ? 6.413 4.440 7.238 1.00 84.81 123 ILE A CA 1
ATOM 1015 C C . ILE A 1 123 ? 5.899 4.690 5.823 1.00 84.81 123 ILE A C 1
ATOM 1017 O O . ILE A 1 123 ? 6.689 4.962 4.921 1.00 84.81 123 ILE A O 1
ATOM 1021 N N . LEU A 1 124 ? 4.578 4.685 5.632 1.00 88.00 124 LEU A N 1
ATOM 1022 C CA . LEU A 1 124 ? 3.966 5.018 4.344 1.00 88.00 124 LEU A CA 1
ATOM 1023 C C . LEU A 1 124 ? 4.347 6.425 3.889 1.00 88.00 124 LEU A C 1
ATOM 1025 O O . LEU A 1 124 ? 4.721 6.612 2.734 1.00 88.00 124 LEU A O 1
ATOM 1029 N N . LEU A 1 125 ? 4.307 7.409 4.792 1.00 89.38 125 LEU A N 1
ATOM 1030 C CA . LEU A 1 125 ? 4.762 8.765 4.490 1.00 89.38 125 LEU A CA 1
ATOM 1031 C C . LEU A 1 125 ? 6.247 8.787 4.125 1.00 89.38 125 LEU A C 1
ATOM 1033 O O . LEU A 1 125 ? 6.601 9.394 3.119 1.00 89.38 125 LEU A O 1
ATOM 1037 N N . SER A 1 126 ? 7.103 8.094 4.874 1.00 87.19 126 SER A N 1
ATOM 1038 C CA . SER A 1 126 ? 8.541 8.012 4.579 1.00 87.19 126 SER A CA 1
ATOM 1039 C C . SER A 1 126 ? 8.803 7.439 3.180 1.00 87.19 126 SER A C 1
ATOM 1041 O O . SER A 1 126 ? 9.601 7.987 2.420 1.00 87.19 126 SER A O 1
ATOM 1043 N N . LEU A 1 127 ? 8.076 6.381 2.799 1.00 89.00 127 LEU A N 1
ATOM 1044 C CA . LEU A 1 127 ? 8.135 5.786 1.459 1.00 89.00 127 LEU A CA 1
ATOM 1045 C C . LEU A 1 127 ? 7.656 6.758 0.374 1.00 89.00 127 LEU A C 1
ATOM 1047 O O . LEU A 1 127 ? 8.282 6.859 -0.679 1.00 89.00 127 LEU A O 1
ATOM 1051 N N . VAL A 1 128 ? 6.570 7.494 0.625 1.00 91.31 128 VAL A N 1
ATOM 1052 C CA . VAL A 1 128 ? 6.065 8.528 -0.291 1.00 91.31 128 VAL A CA 1
ATOM 1053 C C . VAL A 1 128 ? 7.131 9.596 -0.547 1.00 91.31 128 VAL A C 1
ATOM 1055 O O . VAL A 1 128 ? 7.394 9.913 -1.708 1.00 91.31 128 VAL A O 1
ATOM 1058 N N . HIS A 1 129 ? 7.777 10.111 0.504 1.00 89.56 129 HIS A N 1
ATOM 1059 C CA . HIS A 1 129 ? 8.827 11.128 0.374 1.00 89.56 129 HIS A CA 1
ATOM 1060 C C . HIS A 1 129 ? 10.020 10.586 -0.419 1.00 89.56 129 HIS A C 1
ATOM 1062 O O . HIS A 1 129 ? 10.427 11.200 -1.403 1.00 89.56 129 HIS A O 1
ATOM 1068 N N . ALA A 1 130 ? 10.496 9.378 -0.099 1.00 88.75 130 ALA A N 1
ATOM 1069 C CA . ALA A 1 130 ? 11.584 8.743 -0.841 1.00 88.75 130 ALA A CA 1
ATOM 1070 C C . ALA A 1 130 ? 11.254 8.520 -2.326 1.00 88.75 130 ALA A C 1
ATOM 1072 O O . ALA A 1 130 ? 12.116 8.684 -3.192 1.00 88.75 130 ALA A O 1
ATOM 1073 N N . LEU A 1 131 ? 10.004 8.182 -2.656 1.00 89.44 131 LEU A N 1
ATOM 1074 C CA . LEU A 1 131 ? 9.570 8.012 -4.043 1.00 89.44 131 LEU A CA 1
ATOM 1075 C C . LEU A 1 131 ? 9.477 9.335 -4.806 1.00 89.44 131 LEU A C 1
ATOM 1077 O O . LEU A 1 131 ? 9.778 9.336 -6.004 1.00 89.44 131 LEU A O 1
ATOM 1081 N N . TYR A 1 132 ? 9.099 10.436 -4.153 1.00 88.19 132 TYR A N 1
ATOM 1082 C CA . TYR A 1 132 ? 9.097 11.768 -4.763 1.00 88.19 132 TYR A CA 1
ATOM 1083 C C . TYR A 1 132 ? 10.518 12.316 -4.933 1.00 88.19 132 TYR A C 1
ATOM 1085 O O . TYR A 1 132 ? 10.902 12.674 -6.044 1.00 88.19 132 TYR A O 1
ATOM 1093 N N . GLU A 1 133 ? 11.319 12.307 -3.870 1.00 87.56 133 GLU A N 1
ATOM 1094 C CA . GLU A 1 133 ? 12.679 12.864 -3.852 1.00 87.56 133 GLU A CA 1
ATOM 1095 C C . GLU A 1 133 ? 13.682 11.992 -4.618 1.00 87.56 133 GLU A C 1
ATOM 1097 O O . GLU A 1 133 ? 14.667 12.479 -5.162 1.00 87.56 133 GLU A O 1
ATOM 1102 N N . GLY A 1 134 ? 13.432 10.682 -4.700 1.00 83.62 134 GLY A N 1
ATOM 1103 C CA . GLY A 1 134 ? 14.374 9.714 -5.268 1.00 83.62 134 GLY A CA 1
ATOM 1104 C C . GLY A 1 134 ? 15.533 9.365 -4.355 1.00 83.62 134 GLY A C 1
ATOM 1105 O O . GLY A 1 134 ? 16.481 8.736 -4.817 1.00 83.62 134 GLY A O 1
ATOM 1106 N N . ASN A 1 135 ? 15.444 9.746 -3.083 1.00 84.31 135 ASN A N 1
ATOM 1107 C CA . ASN A 1 135 ? 16.423 9.435 -2.061 1.00 84.31 135 ASN A CA 1
ATOM 1108 C C . ASN A 1 135 ? 15.863 8.369 -1.100 1.00 84.31 135 ASN A C 1
ATOM 1110 O O . ASN A 1 135 ? 14.950 8.668 -0.332 1.00 84.31 135 ASN A O 1
ATOM 1114 N N . PRO A 1 136 ? 16.392 7.133 -1.106 1.00 79.00 136 PRO A N 1
ATOM 1115 C CA . PRO A 1 136 ? 15.914 6.072 -0.225 1.00 79.00 136 PRO A CA 1
ATOM 1116 C C . PRO A 1 136 ? 16.519 6.116 1.191 1.00 79.00 136 PRO A C 1
ATOM 1118 O O . PRO A 1 136 ? 16.067 5.367 2.054 1.00 79.00 136 PRO A O 1
ATOM 1121 N N . GLN A 1 137 ? 17.508 6.981 1.465 1.00 76.75 137 GLN A N 1
ATOM 1122 C CA . GLN A 1 137 ? 18.185 7.060 2.773 1.00 76.75 137 GLN A CA 1
ATOM 1123 C C . GLN A 1 137 ? 17.231 7.193 3.979 1.00 76.75 137 GLN A C 1
ATOM 1125 O O . GLN A 1 137 ? 17.396 6.441 4.941 1.00 76.75 137 GLN A O 1
ATOM 1130 N N . PRO A 1 138 ? 16.189 8.050 3.945 1.00 75.00 138 PRO A N 1
ATOM 1131 C CA . PRO A 1 138 ? 15.254 8.175 5.067 1.00 75.00 138 PRO A CA 1
ATOM 1132 C C . PRO A 1 138 ? 14.464 6.890 5.350 1.00 75.00 138 PRO A C 1
ATOM 1134 O O . PRO A 1 138 ? 14.085 6.628 6.488 1.00 75.00 138 PRO A O 1
ATOM 1137 N N . VAL A 1 139 ? 14.217 6.069 4.325 1.00 74.88 139 VAL A N 1
ATOM 1138 C CA . VAL A 1 139 ? 13.506 4.790 4.474 1.00 74.88 139 VAL A CA 1
ATOM 1139 C C . VAL A 1 139 ? 14.405 3.764 5.150 1.00 74.88 139 VAL A C 1
ATOM 1141 O O . VAL A 1 139 ? 13.958 3.083 6.071 1.00 74.88 139 VAL A O 1
ATOM 1144 N N . PHE A 1 140 ? 15.677 3.685 4.752 1.00 74.12 140 PHE A N 1
ATOM 1145 C CA . PHE A 1 140 ? 16.637 2.775 5.378 1.00 74.12 140 PHE A CA 1
ATOM 1146 C C . PHE A 1 140 ? 16.867 3.113 6.852 1.00 74.12 140 PHE A C 1
ATOM 1148 O O . PHE A 1 140 ? 16.815 2.217 7.689 1.00 74.12 140 PHE A O 1
ATOM 1155 N N . ALA A 1 141 ? 16.989 4.400 7.189 1.00 70.38 141 ALA A N 1
ATOM 1156 C CA . ALA A 1 141 ? 17.100 4.852 8.577 1.00 70.38 141 ALA A CA 1
ATOM 1157 C C . ALA A 1 141 ? 15.867 4.499 9.437 1.00 70.38 141 ALA A C 1
ATOM 1159 O O . ALA A 1 141 ? 15.980 4.308 10.644 1.00 70.38 141 ALA A O 1
ATOM 1160 N N . ASN A 1 142 ? 14.687 4.383 8.821 1.00 67.81 142 ASN A N 1
ATOM 1161 C CA . ASN A 1 142 ? 13.444 4.009 9.501 1.00 67.81 142 ASN A CA 1
ATOM 1162 C C . ASN A 1 142 ? 13.159 2.495 9.476 1.00 67.81 142 ASN A C 1
ATOM 1164 O O . ASN A 1 142 ? 12.198 2.051 10.103 1.00 67.81 142 ASN A O 1
ATOM 1168 N N . THR A 1 143 ? 13.970 1.697 8.772 1.00 69.94 143 THR A N 1
ATOM 1169 C CA . THR A 1 143 ? 13.751 0.247 8.622 1.00 69.94 143 THR A CA 1
ATOM 1170 C C . THR A 1 143 ? 14.015 -0.505 9.927 1.00 69.94 143 THR A C 1
ATOM 1172 O O . THR A 1 143 ? 13.300 -1.451 10.236 1.00 69.94 143 THR A O 1
ATOM 1175 N N . GLU A 1 144 ? 14.982 -0.057 10.727 1.00 71.62 144 GLU A N 1
ATOM 1176 C CA . GLU A 1 144 ? 15.270 -0.629 12.049 1.00 71.62 144 GLU A CA 1
ATOM 1177 C C . GLU A 1 144 ? 14.070 -0.469 12.995 1.00 71.62 144 GLU A C 1
ATOM 1179 O O . GLU A 1 144 ? 13.527 -1.455 13.480 1.00 71.62 144 GLU A O 1
ATOM 1184 N N . LYS A 1 145 ? 13.531 0.753 13.101 1.00 69.19 145 LYS A N 1
ATOM 1185 C CA . LYS A 1 145 ? 12.319 1.042 13.889 1.00 69.19 145 LYS A CA 1
ATOM 1186 C C . LYS A 1 145 ? 11.092 0.259 13.416 1.00 69.19 145 LYS A C 1
ATOM 1188 O O . LYS A 1 145 ? 10.249 -0.116 14.226 1.00 69.19 145 LYS A O 1
ATOM 1193 N N . LEU A 1 146 ? 10.969 0.038 12.104 1.00 67.12 146 LEU A N 1
ATOM 1194 C CA . LEU A 1 146 ? 9.906 -0.795 11.538 1.00 67.12 146 LEU A CA 1
ATOM 1195 C C . LEU A 1 146 ? 10.057 -2.255 11.981 1.00 67.12 146 LEU A C 1
ATOM 1197 O O . LEU A 1 146 ? 9.062 -2.875 12.349 1.00 67.12 146 LEU A O 1
ATOM 1201 N N . ASN A 1 147 ? 11.273 -2.797 11.938 1.00 75.75 147 ASN A N 1
ATOM 1202 C CA . ASN A 1 147 ? 11.530 -4.173 12.351 1.00 75.75 147 ASN A CA 1
ATOM 1203 C C . ASN A 1 147 ? 11.232 -4.371 13.840 1.00 75.75 147 ASN A C 1
ATOM 1205 O O . ASN A 1 147 ? 10.561 -5.342 14.180 1.00 75.75 147 ASN A O 1
ATOM 1209 N N . ASP A 1 148 ? 11.628 -3.422 14.691 1.00 75.88 148 ASP A N 1
ATOM 1210 C CA . ASP A 1 148 ? 11.352 -3.471 16.131 1.00 75.88 148 ASP A CA 1
ATOM 1211 C C . ASP A 1 148 ? 9.847 -3.541 16.423 1.00 75.88 148 ASP A C 1
ATOM 1213 O O . ASP A 1 148 ? 9.394 -4.361 17.218 1.00 75.88 148 ASP A O 1
ATOM 1217 N N . ALA A 1 149 ? 9.038 -2.736 15.733 1.00 65.50 149 ALA A N 1
ATOM 1218 C CA . ALA A 1 149 ? 7.592 -2.742 15.939 1.00 65.50 149 ALA A CA 1
ATOM 1219 C C . ALA A 1 149 ? 6.882 -3.952 15.334 1.00 65.50 149 ALA A C 1
ATOM 1221 O O . ALA A 1 149 ? 5.883 -4.422 15.878 1.00 65.50 149 ALA A O 1
ATOM 1222 N N . VAL A 1 150 ? 7.375 -4.466 14.204 1.00 67.75 150 VAL A N 1
ATOM 1223 C CA . VAL A 1 150 ? 6.886 -5.735 13.651 1.00 67.75 150 VAL A CA 1
ATOM 1224 C C . VAL A 1 150 ? 7.175 -6.872 14.625 1.00 67.75 150 VAL A C 1
ATOM 1226 O O . VAL A 1 150 ? 6.318 -7.737 14.806 1.00 67.75 150 VAL A O 1
ATOM 1229 N N . GLU A 1 151 ? 8.340 -6.864 15.264 1.00 77.81 151 GLU A N 1
ATOM 1230 C CA . GLU A 1 151 ? 8.703 -7.864 16.261 1.00 77.81 151 GLU A CA 1
ATOM 1231 C C . GLU A 1 151 ? 7.851 -7.731 17.529 1.00 77.81 151 GLU A C 1
ATOM 1233 O O . GLU A 1 151 ? 7.300 -8.726 17.998 1.00 77.81 151 GLU A O 1
ATOM 1238 N N . GLU A 1 152 ? 7.620 -6.511 18.021 1.00 71.31 152 GLU A N 1
ATOM 1239 C CA . GLU A 1 152 ? 6.715 -6.274 19.152 1.00 71.31 152 GLU A CA 1
ATOM 1240 C C . GLU A 1 152 ? 5.293 -6.782 18.853 1.00 71.31 152 GLU A C 1
ATOM 1242 O O . GLU A 1 152 ? 4.689 -7.485 19.664 1.00 71.31 152 GLU A O 1
ATOM 1247 N N . LEU A 1 153 ? 4.760 -6.508 17.659 1.00 65.81 153 LEU A N 1
ATOM 1248 C CA . LEU A 1 153 ? 3.459 -7.025 17.226 1.00 65.81 153 LEU A CA 1
ATOM 1249 C C . LEU A 1 153 ? 3.403 -8.552 17.180 1.00 65.81 153 LEU A C 1
ATOM 1251 O O . LEU A 1 153 ? 2.400 -9.140 17.586 1.00 65.81 153 LEU A O 1
ATOM 1255 N N . ARG A 1 154 ? 4.461 -9.197 16.680 1.00 74.56 154 ARG A N 1
ATOM 1256 C CA . ARG A 1 154 ? 4.562 -10.662 16.640 1.00 74.56 154 ARG A CA 1
ATOM 1257 C C . ARG A 1 154 ? 4.567 -11.247 18.044 1.00 74.56 154 ARG A C 1
ATOM 1259 O O . ARG A 1 154 ? 3.837 -12.199 18.297 1.00 74.56 154 ARG A O 1
ATOM 1266 N N . GLN A 1 155 ? 5.320 -10.645 18.962 1.00 76.19 155 GLN A N 1
ATOM 1267 C CA . GLN A 1 155 ? 5.336 -11.057 20.364 1.00 76.19 155 GLN A CA 1
ATOM 1268 C C . GLN A 1 155 ? 3.949 -10.939 20.999 1.00 76.19 155 GLN A C 1
ATOM 1270 O O . GLN A 1 155 ? 3.519 -11.852 21.696 1.00 76.19 155 GLN A O 1
ATOM 1275 N N . LEU A 1 156 ? 3.203 -9.867 20.719 1.00 68.38 156 LEU A N 1
ATOM 1276 C CA . LEU A 1 156 ? 1.836 -9.717 21.229 1.00 68.38 156 LEU A CA 1
ATOM 1277 C C . LEU A 1 156 ? 0.881 -10.772 20.681 1.00 68.38 156 LEU A C 1
ATOM 1279 O O . LEU A 1 156 ? 0.077 -11.305 21.438 1.00 68.38 156 LEU A O 1
ATOM 1283 N N . LEU A 1 157 ? 0.967 -11.077 19.386 1.00 69.81 157 LEU A N 1
ATOM 1284 C CA . LEU A 1 157 ? 0.147 -12.118 18.767 1.00 69.81 157 LEU A CA 1
ATOM 1285 C C . LEU A 1 157 ? 0.444 -13.499 19.361 1.00 69.81 157 LEU A C 1
ATOM 1287 O O . LEU A 1 157 ? -0.494 -14.247 19.627 1.00 69.81 157 LEU A O 1
ATOM 1291 N N . ASN A 1 158 ? 1.718 -13.801 19.618 1.00 74.38 158 ASN A N 1
ATOM 1292 C CA . ASN A 1 158 ? 2.133 -15.056 20.244 1.00 74.38 158 ASN A CA 1
ATOM 1293 C C . ASN A 1 158 ? 1.653 -15.144 21.699 1.00 74.38 158 ASN A C 1
ATOM 1295 O O . ASN A 1 158 ? 1.021 -16.124 22.072 1.00 74.38 158 ASN A O 1
ATOM 1299 N N . ASN A 1 159 ? 1.837 -14.083 22.490 1.00 65.50 159 ASN A N 1
ATOM 1300 C CA . ASN A 1 159 ? 1.403 -14.048 23.891 1.00 65.50 159 ASN A CA 1
ATOM 1301 C C . ASN A 1 159 ? -0.127 -14.146 24.056 1.00 65.50 159 ASN A C 1
ATOM 1303 O O . ASN A 1 159 ? -0.609 -14.515 25.122 1.00 65.50 159 ASN A O 1
ATOM 1307 N N . HIS A 1 160 ? -0.899 -13.796 23.022 1.00 56.16 160 HIS A N 1
ATOM 1308 C CA . HIS A 1 160 ? -2.355 -13.958 22.995 1.00 56.16 160 HIS A CA 1
ATOM 1309 C C . HIS A 1 160 ? -2.824 -15.327 22.468 1.00 56.16 160 HIS A C 1
ATOM 1311 O O . HIS A 1 160 ? -4.015 -15.604 22.563 1.00 56.16 160 HIS A O 1
ATOM 1317 N N . HIS A 1 161 ? -1.940 -16.163 21.910 1.00 48.44 161 HIS A N 1
ATOM 1318 C CA . HIS A 1 161 ? -2.248 -17.550 21.525 1.00 48.44 161 HIS A CA 1
ATOM 1319 C C . HIS A 1 161 ? -2.102 -18.547 22.690 1.00 48.44 161 HIS A C 1
ATOM 1321 O O . HIS A 1 161 ? -2.596 -19.666 22.583 1.00 48.44 161 HIS A O 1
ATOM 1327 N N . ASP A 1 162 ? -1.459 -18.138 23.789 1.00 41.66 162 ASP A N 1
ATOM 1328 C CA . ASP A 1 162 ? -1.193 -18.969 24.975 1.00 41.66 162 ASP A CA 1
ATOM 1329 C C . ASP A 1 162 ? -2.262 -18.829 26.092 1.00 41.66 162 ASP A C 1
ATOM 1331 O O . ASP A 1 162 ? -2.042 -19.263 27.226 1.00 41.66 162 ASP A O 1
ATOM 1335 N N . LEU A 1 163 ? -3.421 -18.228 25.785 1.00 39.84 163 LEU A N 1
ATOM 1336 C CA . LEU A 1 163 ? -4.610 -18.104 26.652 1.00 39.84 163 LEU A CA 1
ATOM 1337 C C . LEU A 1 163 ? -5.827 -18.754 25.989 1.00 39.84 163 LEU A C 1
ATOM 1339 O O . LEU A 1 163 ? -6.616 -19.387 26.727 1.00 39.84 163 LEU A O 1
#

Organism: Escherichia coli (NCBI:txid562)